Protein AF-A0A7V4E4R9-F1 (afdb_monomer_lite)

Structure (mmCIF, N/CA/C/O backbone):
data_AF-A0A7V4E4R9-F1
#
_entry.id   AF-A0A7V4E4R9-F1
#
loop_
_atom_site.group_PDB
_atom_site.id
_atom_site.type_symbol
_atom_site.label_atom_id
_atom_site.label_alt_id
_atom_site.label_comp_id
_atom_site.label_asym_id
_atom_site.label_entity_id
_atom_site.label_seq_id
_atom_site.pdbx_PDB_ins_code
_atom_site.Cartn_x
_atom_site.Cartn_y
_atom_site.Cartn_z
_atom_site.occupancy
_atom_site.B_iso_or_equiv
_atom_site.auth_seq_id
_atom_site.auth_comp_id
_atom_site.auth_asym_id
_atom_site.auth_atom_id
_atom_site.pdbx_PDB_model_num
ATOM 1 N N . MET A 1 1 ? -35.201 4.424 25.476 1.00 54.03 1 MET A N 1
ATOM 2 C CA . MET A 1 1 ? -34.061 4.283 26.411 1.00 54.03 1 MET A CA 1
ATOM 3 C C . MET A 1 1 ? -34.429 4.760 27.812 1.00 54.03 1 MET A C 1
ATOM 5 O O . MET A 1 1 ? -34.099 4.073 28.771 1.00 54.03 1 MET A O 1
ATOM 9 N N . ASP A 1 2 ? -35.188 5.851 27.930 1.00 64.38 2 ASP A N 1
ATOM 10 C CA . ASP A 1 2 ? -35.497 6.488 29.220 1.00 64.38 2 ASP A CA 1
ATOM 11 C C . ASP A 1 2 ? -36.303 5.610 30.187 1.00 64.38 2 ASP A C 1
ATOM 13 O O . ASP A 1 2 ? -35.979 5.563 31.366 1.00 64.38 2 ASP A O 1
ATOM 17 N N . ALA A 1 3 ? -37.271 4.823 29.702 1.00 74.31 3 ALA A N 1
ATOM 18 C CA . ALA A 1 3 ? -38.098 3.967 30.562 1.00 74.31 3 ALA A CA 1
ATOM 19 C C . ALA A 1 3 ? -37.311 2.837 31.268 1.00 74.31 3 ALA A C 1
ATOM 21 O O . ALA A 1 3 ? -37.549 2.567 32.441 1.00 74.31 3 ALA A O 1
ATOM 22 N N . TYR A 1 4 ? -36.343 2.196 30.595 1.00 77.06 4 TYR A N 1
ATOM 23 C CA . TYR A 1 4 ? -35.476 1.180 31.222 1.00 77.06 4 TYR A CA 1
ATOM 24 C C . TYR A 1 4 ? -34.514 1.823 32.229 1.00 77.06 4 TYR A C 1
ATOM 26 O O . TYR A 1 4 ? -34.331 1.309 33.331 1.00 77.06 4 TYR A O 1
ATOM 34 N N . ALA A 1 5 ? -33.926 2.968 31.866 1.00 79.00 5 ALA A N 1
ATOM 35 C CA . ALA A 1 5 ? -33.028 3.714 32.742 1.00 79.00 5 ALA A CA 1
ATOM 36 C C . ALA A 1 5 ? -33.748 4.214 34.009 1.00 79.00 5 ALA A C 1
ATOM 38 O O . ALA A 1 5 ? -33.218 4.076 35.110 1.00 79.00 5 ALA A O 1
ATOM 39 N N . GLN A 1 6 ? -34.980 4.710 33.870 1.00 83.38 6 GLN A N 1
ATOM 40 C CA . GLN A 1 6 ? -35.838 5.115 34.986 1.00 83.38 6 GLN A CA 1
ATOM 41 C C . GLN A 1 6 ? -36.217 3.929 35.876 1.00 83.38 6 GLN A C 1
ATOM 43 O O . GLN A 1 6 ? -36.074 4.020 37.092 1.00 83.38 6 GLN A O 1
ATOM 48 N N . LEU A 1 7 ? -36.634 2.798 35.296 1.00 83.75 7 LEU A N 1
ATOM 49 C CA . LEU A 1 7 ? -37.015 1.605 36.061 1.00 83.75 7 LEU A CA 1
ATOM 50 C C . LEU A 1 7 ? -35.828 1.025 36.848 1.00 83.75 7 LEU A C 1
ATOM 52 O O . LEU A 1 7 ? -35.968 0.634 38.004 1.00 83.75 7 LEU A O 1
ATOM 56 N N . LYS A 1 8 ? -34.634 1.022 36.245 1.00 83.25 8 LYS A N 1
ATOM 57 C CA . LYS A 1 8 ? -33.390 0.610 36.905 1.00 83.25 8 LYS A CA 1
ATOM 58 C C . LYS A 1 8 ? -32.972 1.578 38.012 1.00 83.25 8 LYS A C 1
ATOM 60 O O . LYS A 1 8 ? -32.524 1.134 39.061 1.00 83.25 8 LYS A O 1
ATOM 65 N N . SER A 1 9 ? -33.151 2.881 37.805 1.00 88.25 9 SER A N 1
ATOM 66 C CA . SER A 1 9 ? -32.913 3.892 38.840 1.00 88.25 9 SER A CA 1
ATOM 67 C C . SER A 1 9 ? -33.857 3.714 40.032 1.00 88.25 9 SER A C 1
ATOM 69 O O . SER A 1 9 ? -33.394 3.721 41.168 1.00 88.25 9 SER A O 1
ATOM 71 N N . GLN A 1 10 ? -35.149 3.484 39.786 1.00 88.81 10 GLN A N 1
ATOM 72 C CA . GLN A 1 10 ? -36.129 3.218 40.842 1.00 88.81 10 GLN A CA 1
ATOM 73 C C . GLN A 1 10 ? -35.821 1.922 41.602 1.00 88.81 10 GLN A C 1
ATOM 75 O O . GLN A 1 10 ? -35.925 1.905 42.826 1.00 88.81 10 GLN A O 1
ATOM 80 N N . LEU A 1 11 ? -35.378 0.867 40.906 1.00 90.00 11 LEU A N 1
ATOM 81 C CA . LEU A 1 11 ? -34.929 -0.370 41.549 1.00 90.00 11 LEU A CA 1
ATOM 82 C C . LEU A 1 11 ? -33.757 -0.112 42.506 1.00 90.00 11 LEU A C 1
ATOM 84 O O . LEU A 1 11 ? -33.803 -0.582 43.634 1.00 90.00 11 LEU A O 1
ATOM 88 N N . ILE A 1 12 ? -32.745 0.654 42.086 1.00 90.38 12 ILE A N 1
ATOM 89 C CA . ILE A 1 12 ? -31.578 0.973 42.928 1.00 90.38 12 ILE A CA 1
ATOM 90 C C . ILE A 1 12 ? -32.006 1.716 44.200 1.00 90.38 12 ILE A C 1
ATOM 92 O O . ILE A 1 12 ? -31.529 1.404 45.287 1.00 90.38 12 ILE A O 1
ATOM 96 N N . VAL A 1 13 ? -32.934 2.672 44.078 1.00 91.56 13 VAL A N 1
ATOM 97 C CA . VAL A 1 13 ? -33.477 3.402 45.235 1.00 91.56 13 VAL A CA 1
ATOM 98 C C . VAL A 1 13 ? -34.206 2.448 46.189 1.00 91.56 13 VAL A C 1
ATOM 100 O O . VAL A 1 13 ? -33.973 2.490 47.394 1.00 91.56 13 VAL A O 1
ATOM 103 N N . LYS A 1 14 ? -35.035 1.542 45.660 1.00 88.75 14 LYS A N 1
ATOM 104 C CA . LYS A 1 14 ? -35.788 0.559 46.456 1.00 88.75 14 LYS A CA 1
ATOM 105 C C . LYS A 1 14 ? -34.902 -0.514 47.098 1.00 88.75 14 LYS A C 1
ATOM 107 O O . LYS A 1 14 ? -35.180 -0.942 48.214 1.00 88.75 14 LYS A O 1
ATOM 112 N N . GLU A 1 15 ? -33.826 -0.929 46.432 1.00 87.88 15 GLU A N 1
ATOM 113 C CA . GLU A 1 15 ? -32.818 -1.837 46.994 1.00 87.88 15 GLU A CA 1
ATOM 114 C C . GLU A 1 15 ? -32.068 -1.181 48.164 1.00 87.88 15 GLU A C 1
ATOM 116 O O . GLU A 1 15 ? -31.894 -1.821 49.200 1.00 87.88 15 GLU A O 1
ATOM 121 N N . ALA A 1 16 ? -31.717 0.104 48.048 1.00 89.75 16 ALA A N 1
ATOM 122 C CA . ALA A 1 16 ? -31.095 0.859 49.136 1.00 89.75 16 ALA A CA 1
ATOM 123 C C . ALA A 1 16 ? -32.038 1.041 50.345 1.00 89.75 16 ALA A C 1
ATOM 125 O O . ALA A 1 16 ? -31.613 0.863 51.486 1.00 89.75 16 ALA A O 1
ATOM 126 N N . GLU A 1 17 ? -33.325 1.339 50.114 1.00 86.31 17 GLU A N 1
ATOM 127 C CA . GLU A 1 17 ? -34.348 1.391 51.177 1.00 86.31 17 GLU A CA 1
ATOM 128 C C . GLU A 1 17 ? -34.466 0.046 51.914 1.00 86.31 17 GLU A C 1
ATOM 130 O O . GLU A 1 17 ? -34.554 0.003 53.144 1.00 86.31 17 GLU A O 1
ATOM 135 N N . LEU A 1 18 ? -34.433 -1.063 51.170 1.00 88.06 18 LEU A N 1
ATOM 136 C CA . LEU A 1 18 ? -34.531 -2.411 51.724 1.00 88.06 18 LEU A CA 1
ATOM 137 C C . LEU A 1 18 ? -33.318 -2.781 52.572 1.00 88.06 18 LEU A C 1
ATOM 139 O O . LEU A 1 18 ? -33.478 -3.389 53.630 1.00 88.06 18 LEU A O 1
ATOM 143 N N . GLU A 1 19 ? -32.124 -2.413 52.120 1.00 85.75 19 GLU A N 1
ATOM 144 C CA . GLU A 1 19 ? -30.878 -2.628 52.854 1.00 85.75 19 GLU A CA 1
ATOM 145 C C . GLU A 1 19 ? -30.854 -1.816 54.153 1.00 85.75 19 GLU A C 1
ATOM 147 O O . GLU A 1 19 ? -30.575 -2.364 55.217 1.00 85.75 19 GLU A O 1
ATOM 152 N N . MET A 1 20 ? -31.304 -0.560 54.104 1.00 85.12 20 MET A N 1
ATOM 153 C CA . MET A 1 20 ? -31.443 0.279 55.292 1.00 85.12 20 MET A CA 1
ATOM 154 C C . MET A 1 20 ? -32.419 -0.327 56.315 1.00 85.12 20 MET A C 1
ATOM 156 O O . MET A 1 20 ? -32.112 -0.410 57.499 1.00 85.12 20 MET A O 1
ATOM 160 N N . ILE A 1 21 ? -33.591 -0.804 55.886 1.00 83.69 21 ILE A N 1
ATOM 161 C CA . ILE A 1 21 ? -34.581 -1.406 56.800 1.00 83.69 21 ILE A CA 1
ATOM 162 C C . ILE A 1 21 ? -34.096 -2.745 57.357 1.00 83.69 21 ILE A C 1
ATOM 164 O O . ILE A 1 21 ? -34.388 -3.054 58.511 1.00 83.69 21 ILE A O 1
ATOM 168 N N . LYS A 1 22 ? -33.345 -3.523 56.574 1.00 81.81 22 LYS A N 1
ATOM 169 C CA . LYS A 1 22 ? -32.742 -4.788 57.011 1.00 81.81 22 LYS A CA 1
ATOM 170 C C . LYS A 1 22 ? -31.755 -4.590 58.163 1.00 81.81 22 LYS A C 1
ATOM 172 O O . LYS A 1 22 ? -31.734 -5.409 59.076 1.00 81.81 22 LYS A O 1
ATOM 177 N N . ASP A 1 23 ? -30.969 -3.517 58.121 1.00 80.94 23 ASP A N 1
ATOM 178 C CA . ASP A 1 23 ? -29.983 -3.207 59.161 1.00 80.94 23 ASP A CA 1
ATOM 179 C C . ASP A 1 23 ? -30.632 -2.670 60.445 1.00 80.94 23 ASP A C 1
ATOM 181 O O . ASP A 1 23 ? -30.105 -2.862 61.540 1.00 80.94 23 ASP A O 1
ATOM 185 N N . ILE A 1 24 ? -31.793 -2.018 60.327 1.00 79.62 24 ILE A N 1
ATOM 186 C CA . ILE A 1 24 ? -32.465 -1.345 61.449 1.00 79.62 24 ILE A CA 1
ATOM 187 C C . ILE A 1 24 ? -33.599 -2.207 62.049 1.00 79.62 24 ILE A C 1
ATOM 189 O O . ILE A 1 24 ? -34.021 -1.973 63.181 1.00 79.62 24 ILE A O 1
ATOM 193 N N . SER A 1 25 ? -34.114 -3.212 61.328 1.00 68.31 25 SER A N 1
ATOM 194 C CA . SER A 1 25 ? -35.297 -4.002 61.717 1.00 68.31 25 SER A CA 1
ATOM 195 C C . SER A 1 25 ? -35.064 -5.518 61.698 1.00 68.31 25 SER A C 1
ATOM 197 O O . SER A 1 25 ? -34.319 -6.046 60.882 1.00 68.31 25 SER A O 1
ATOM 199 N N . SER A 1 26 ? -35.781 -6.255 62.559 1.00 71.00 26 SER A N 1
ATOM 200 C CA . SER A 1 26 ? -35.807 -7.727 62.523 1.00 71.00 26 SER A CA 1
ATOM 201 C C . SER A 1 26 ? -36.472 -8.264 61.236 1.00 71.00 26 SER A C 1
ATOM 203 O O . SER A 1 26 ? -37.439 -7.657 60.768 1.00 71.00 26 SER A O 1
ATOM 205 N N . PRO A 1 27 ? -36.067 -9.444 60.714 1.00 66.81 27 PRO A N 1
ATOM 206 C CA . PRO A 1 27 ? -36.563 -10.013 59.444 1.00 66.81 27 PRO A CA 1
ATOM 207 C C . PRO A 1 27 ? -38.084 -10.252 59.348 1.00 66.81 27 PRO A C 1
ATOM 209 O O . PRO A 1 27 ? -38.611 -10.505 58.265 1.00 66.81 27 PRO A O 1
ATOM 212 N N . ASN A 1 28 ? -38.792 -10.186 60.478 1.00 69.19 28 ASN A N 1
ATOM 213 C CA . ASN A 1 28 ? -40.234 -10.415 60.595 1.00 69.19 28 ASN A CA 1
ATOM 214 C C . ASN A 1 28 ? -41.085 -9.133 60.546 1.00 69.19 28 ASN A C 1
ATOM 216 O O . ASN A 1 28 ? -42.284 -9.196 60.806 1.00 69.19 28 ASN A O 1
ATOM 220 N N . ASN A 1 29 ? -40.506 -7.970 60.233 1.00 79.88 29 ASN A N 1
ATOM 221 C CA . ASN A 1 29 ? -41.284 -6.746 60.042 1.00 79.88 29 ASN A CA 1
ATOM 222 C C . ASN A 1 29 ? -42.139 -6.849 58.752 1.00 79.88 29 ASN A C 1
ATOM 224 O O . ASN A 1 29 ? -41.562 -7.047 57.680 1.00 79.88 29 ASN A O 1
ATOM 228 N N . PRO A 1 30 ? -43.477 -6.678 58.807 1.00 81.75 30 PRO A N 1
ATOM 229 C CA . PRO A 1 30 ? -44.339 -6.682 57.619 1.00 81.75 30 PRO A CA 1
ATOM 230 C C . PRO A 1 30 ? -43.874 -5.713 56.522 1.00 81.75 30 PRO A C 1
ATOM 232 O O . PRO A 1 30 ? -43.885 -6.059 55.345 1.00 81.75 30 PRO A O 1
ATOM 235 N N . TYR A 1 31 ? -43.351 -4.547 56.910 1.00 81.00 31 TYR A N 1
ATOM 236 C CA . TYR A 1 31 ? -42.856 -3.538 55.972 1.00 81.00 31 TYR A CA 1
ATOM 237 C C . TYR A 1 31 ? -41.612 -4.000 55.190 1.00 81.00 31 TYR A C 1
ATOM 239 O O . TYR A 1 31 ? -41.439 -3.665 54.021 1.00 81.00 31 TYR A O 1
ATOM 247 N N . TYR A 1 32 ? -40.760 -4.822 55.812 1.00 85.12 32 TYR A N 1
ATOM 248 C CA . TYR A 1 32 ? -39.598 -5.421 55.149 1.00 85.12 32 TYR A CA 1
ATOM 249 C C . TYR A 1 32 ? -40.022 -6.449 54.089 1.00 85.12 32 TYR A C 1
ATOM 251 O O . TYR A 1 32 ? -39.448 -6.499 53.001 1.00 85.12 32 TYR A O 1
ATOM 259 N N . GLN A 1 33 ? -41.052 -7.245 54.390 1.00 85.44 33 GLN A N 1
ATOM 260 C CA . GLN A 1 33 ? -41.575 -8.267 53.479 1.00 85.44 33 GLN A CA 1
ATOM 261 C C . GLN A 1 33 ? -42.266 -7.649 52.255 1.00 85.44 33 GLN A C 1
ATOM 263 O O . GLN A 1 33 ? -42.065 -8.127 51.135 1.00 85.44 33 GLN A O 1
ATOM 268 N N . ASP A 1 34 ? -43.007 -6.555 52.442 1.00 88.69 34 ASP A N 1
ATOM 269 C CA . ASP A 1 34 ? -43.644 -5.821 51.342 1.00 88.69 34 ASP A CA 1
ATOM 270 C C . ASP A 1 34 ? -42.607 -5.230 50.381 1.00 88.69 34 ASP A C 1
ATOM 272 O O . ASP A 1 34 ? -42.692 -5.419 49.163 1.00 88.69 34 ASP A O 1
ATOM 276 N N . LEU A 1 35 ? -41.569 -4.590 50.925 1.00 86.25 35 LEU A N 1
ATOM 277 C CA . LEU A 1 35 ? -40.503 -3.992 50.126 1.00 86.25 35 LEU A CA 1
ATOM 278 C C . LEU A 1 35 ? -39.669 -5.054 49.386 1.00 86.25 35 LEU A C 1
ATOM 280 O O . LEU A 1 35 ? -39.293 -4.861 48.230 1.00 86.25 35 LEU A O 1
ATOM 284 N N . LEU A 1 36 ? -39.431 -6.214 50.009 1.00 88.69 36 LEU A N 1
ATOM 285 C CA . LEU A 1 36 ? -38.774 -7.361 49.371 1.00 88.69 36 LEU A CA 1
ATOM 286 C C . LEU A 1 36 ? -39.590 -7.887 48.183 1.00 88.69 36 LEU A C 1
ATOM 288 O O . LEU A 1 36 ? -39.034 -8.167 47.115 1.00 88.69 36 LEU A O 1
ATOM 292 N N . ALA A 1 37 ? -40.907 -8.015 48.353 1.00 89.88 37 ALA A N 1
ATOM 293 C CA . ALA A 1 37 ? -41.806 -8.441 47.289 1.00 89.88 37 ALA A CA 1
ATOM 294 C C . ALA A 1 37 ? -41.835 -7.428 46.133 1.00 89.88 37 ALA A C 1
ATOM 296 O O . ALA A 1 37 ? -41.866 -7.825 44.965 1.00 89.88 37 ALA A O 1
ATOM 297 N N . GLU A 1 38 ? -41.780 -6.133 46.440 1.00 87.44 38 GLU A N 1
ATOM 298 C CA . GLU A 1 38 ? -41.727 -5.059 45.452 1.00 87.44 38 GLU A CA 1
ATOM 299 C C . GLU A 1 38 ? -40.413 -5.083 44.651 1.00 87.44 38 GLU A C 1
ATOM 301 O O . GLU A 1 38 ? -40.448 -5.184 43.421 1.00 87.44 38 GLU A O 1
ATOM 306 N N . VAL A 1 39 ? -39.255 -5.122 45.322 1.00 90.31 39 VAL A N 1
ATOM 307 C CA . VAL A 1 39 ? -37.928 -5.244 44.682 1.00 90.31 39 VAL A CA 1
ATOM 308 C C . VAL A 1 39 ? -37.853 -6.482 43.783 1.00 90.31 39 VAL A C 1
ATOM 310 O O . VAL A 1 39 ? -37.360 -6.410 42.653 1.00 90.31 39 VAL A O 1
ATOM 313 N N . LYS A 1 40 ? -38.391 -7.623 44.237 1.00 92.31 40 LYS A N 1
ATOM 314 C CA . LYS A 1 40 ? -38.432 -8.859 43.445 1.00 92.31 40 LYS A CA 1
ATOM 315 C C . LYS A 1 40 ? -39.241 -8.687 42.156 1.00 92.31 40 LYS A C 1
ATOM 317 O O . LYS A 1 40 ? -38.754 -9.073 41.094 1.00 92.31 40 LYS A O 1
ATOM 322 N N . LYS A 1 41 ? -40.417 -8.050 42.221 1.00 90.00 41 LYS A N 1
ATOM 323 C CA . LYS A 1 41 ? -41.245 -7.752 41.037 1.00 90.00 41 LYS A CA 1
ATOM 324 C C . LYS A 1 41 ? -40.532 -6.822 40.055 1.00 90.00 41 LYS A C 1
ATOM 326 O O . LYS A 1 41 ? -40.567 -7.073 38.852 1.00 90.00 41 LYS A O 1
ATOM 331 N N . PHE A 1 42 ? -39.855 -5.776 40.538 1.00 85.44 42 PHE A N 1
ATOM 332 C CA . PHE A 1 42 ? -39.069 -4.883 39.677 1.00 85.44 42 PHE A CA 1
ATOM 333 C C . PHE A 1 42 ? -37.918 -5.623 38.983 1.00 85.44 42 PHE A C 1
ATOM 335 O O . PHE A 1 42 ? -37.694 -5.438 37.784 1.00 85.44 42 PHE A O 1
ATOM 342 N N . ARG A 1 43 ? -37.224 -6.509 39.707 1.00 86.25 43 ARG A N 1
ATOM 343 C CA . ARG A 1 43 ? -36.133 -7.330 39.166 1.00 86.25 43 ARG A CA 1
ATOM 344 C C . ARG A 1 43 ? -36.633 -8.337 38.120 1.00 86.25 43 ARG A C 1
ATOM 346 O O . ARG A 1 43 ? -35.983 -8.516 37.092 1.00 86.25 43 ARG A O 1
ATOM 353 N N . GLU A 1 44 ? -37.800 -8.945 38.337 1.00 86.75 44 GLU A N 1
ATOM 354 C CA . GLU A 1 44 ? -38.472 -9.815 37.358 1.00 86.75 44 GLU A CA 1
ATOM 355 C C . GLU A 1 44 ? -38.865 -9.038 36.090 1.00 86.75 44 GLU A C 1
ATOM 357 O O . GLU A 1 44 ? -38.500 -9.452 34.989 1.00 86.75 44 GLU A O 1
ATOM 362 N N . LYS A 1 45 ? -39.490 -7.860 36.234 1.00 81.19 45 LYS A N 1
ATOM 363 C CA . LYS A 1 45 ? -39.887 -6.984 35.115 1.00 81.19 45 LYS A CA 1
ATOM 364 C C . LYS A 1 45 ? -38.690 -6.529 34.270 1.00 81.19 45 LYS A C 1
ATOM 366 O O . LYS A 1 45 ? -38.753 -6.537 33.043 1.00 81.19 45 LYS A O 1
ATOM 371 N N . LEU A 1 46 ? -37.578 -6.158 34.912 1.00 80.50 46 LEU A N 1
ATOM 372 C CA . LEU A 1 46 ? -36.325 -5.819 34.225 1.00 80.50 46 LEU A CA 1
ATOM 373 C C . LEU A 1 46 ? -35.735 -7.032 33.500 1.00 80.50 46 LEU A C 1
ATOM 375 O O . LEU A 1 46 ? -35.295 -6.904 32.360 1.00 80.50 46 LEU A O 1
ATOM 379 N N . GLY A 1 47 ? -35.784 -8.214 34.117 1.00 78.31 47 GLY A N 1
ATOM 380 C CA . GLY A 1 47 ? -35.363 -9.466 33.492 1.00 78.31 47 GLY A CA 1
ATOM 381 C C . GLY A 1 47 ? -36.184 -9.830 32.250 1.00 78.31 47 GLY A C 1
ATOM 382 O O . GLY A 1 47 ? -35.616 -10.332 31.282 1.00 78.31 47 GLY A O 1
ATOM 383 N N . GLU A 1 48 ? -37.489 -9.552 32.237 1.00 77.19 48 GLU A N 1
ATOM 384 C CA . GLU A 1 48 ? -38.358 -9.722 31.062 1.00 77.19 48 GLU A CA 1
ATOM 385 C C . GLU A 1 48 ? -38.003 -8.745 29.932 1.00 77.19 48 GLU A C 1
ATOM 387 O O . GLU A 1 48 ? -37.912 -9.150 28.770 1.00 77.19 48 GLU A O 1
ATOM 392 N N . ILE A 1 49 ? -37.725 -7.481 30.269 1.00 75.25 49 ILE A N 1
ATOM 393 C CA . ILE A 1 49 ? -37.282 -6.458 29.306 1.00 75.25 49 ILE A CA 1
ATOM 394 C C . ILE A 1 49 ? -35.909 -6.823 28.713 1.00 75.25 49 ILE A C 1
ATOM 396 O O . ILE A 1 49 ? -35.688 -6.679 27.512 1.00 75.25 49 ILE A O 1
ATOM 400 N N . GLU A 1 50 ? -34.987 -7.340 29.529 1.00 71.25 50 GLU A N 1
ATOM 401 C CA . GLU A 1 50 ? -33.639 -7.736 29.101 1.00 71.25 50 GLU A CA 1
ATOM 402 C C . GLU A 1 50 ? -33.613 -9.036 28.283 1.00 71.25 50 GLU A C 1
ATOM 404 O O . GLU A 1 50 ? -32.799 -9.166 27.360 1.00 71.25 50 GLU A O 1
ATOM 409 N N . LYS A 1 51 ? -34.483 -10.003 28.615 1.00 70.31 51 LYS A N 1
ATOM 410 C CA . LYS A 1 51 ? -34.608 -11.291 27.909 1.00 70.31 51 LYS A CA 1
ATOM 411 C C . LYS A 1 51 ? -35.479 -11.211 26.654 1.00 70.31 51 LYS A C 1
ATOM 413 O O . LYS A 1 51 ? -35.385 -12.109 25.822 1.00 70.31 51 LYS A O 1
ATOM 418 N N . GLY A 1 52 ? -36.256 -10.141 26.491 1.00 60.28 52 GLY A N 1
ATOM 419 C CA . GLY A 1 52 ? -37.130 -9.937 25.339 1.00 60.28 52 GLY A CA 1
ATOM 420 C C . GLY A 1 52 ? -38.447 -10.701 25.472 1.00 60.28 52 GLY A C 1
ATOM 421 O O . GLY A 1 52 ? -38.709 -11.623 24.706 1.00 60.28 52 GLY A O 1
ATOM 422 N N . GLY A 1 53 ? -39.276 -10.328 26.450 1.00 48.97 53 GLY A N 1
ATOM 423 C CA . GLY A 1 53 ? -40.687 -10.721 26.510 1.00 48.97 53 GLY A CA 1
ATOM 424 C C . GLY A 1 53 ? -41.520 -9.907 25.515 1.00 48.97 53 GLY A C 1
ATOM 425 O O . GLY A 1 53 ? -41.446 -8.683 25.507 1.00 48.97 53 GLY A O 1
ATOM 426 N N . GLY A 1 54 ? -42.241 -10.602 24.632 1.00 55.38 54 GLY A N 1
ATOM 427 C CA . GLY A 1 54 ? -42.829 -10.072 23.401 1.00 55.38 54 GLY A CA 1
ATOM 428 C C . GLY A 1 54 ? -43.948 -9.028 23.527 1.00 55.38 54 GLY A C 1
ATOM 429 O O . GLY A 1 54 ? -44.508 -8.794 24.591 1.00 55.38 54 GLY A O 1
ATOM 430 N N . LEU A 1 55 ? -44.283 -8.495 22.341 1.00 41.28 55 LEU A N 1
ATOM 431 C CA . LEU A 1 55 ? -45.172 -7.369 22.000 1.00 41.28 55 LEU A CA 1
ATOM 432 C C . LEU A 1 55 ? -44.492 -5.991 22.067 1.00 41.28 55 LEU A C 1
ATOM 434 O O . LEU A 1 55 ? -44.628 -5.244 23.027 1.00 41.28 55 LEU A O 1
ATOM 438 N N . GLY A 1 56 ? -43.798 -5.633 20.978 1.00 45.53 56 GLY A N 1
ATOM 439 C CA . GLY A 1 56 ? -43.399 -4.242 20.718 1.00 45.53 56 GLY A CA 1
ATOM 440 C C . GLY A 1 56 ? -41.955 -3.891 21.069 1.00 45.53 56 GLY A C 1
ATOM 441 O O . GLY A 1 56 ? -41.691 -2.796 21.558 1.00 45.53 56 GLY A O 1
ATOM 442 N N . GLY A 1 57 ? -41.016 -4.805 20.801 1.00 46.03 57 GLY A N 1
ATOM 443 C CA . GLY A 1 57 ? -39.585 -4.500 20.823 1.00 46.03 57 GLY A CA 1
ATOM 444 C C . GLY A 1 57 ? -39.279 -3.237 20.013 1.00 46.03 57 GLY A C 1
ATOM 445 O O . GLY A 1 57 ? -39.782 -3.050 18.908 1.00 46.03 57 GLY A O 1
ATOM 446 N N . PHE A 1 58 ? -38.498 -2.352 20.621 1.00 46.06 58 PHE A N 1
ATOM 447 C CA . PHE A 1 58 ? -38.172 -1.010 20.154 1.00 46.06 58 PHE A CA 1
ATOM 448 C C . PHE A 1 58 ? -37.586 -1.026 18.722 1.00 46.06 58 PHE A C 1
ATOM 450 O O . PHE A 1 58 ? -36.392 -1.241 18.537 1.00 46.06 58 PHE A O 1
ATOM 457 N N . GLY A 1 59 ? -38.434 -0.768 17.719 1.00 45.84 59 GLY A N 1
ATOM 458 C CA . GLY A 1 59 ? -38.055 -0.472 16.332 1.00 45.84 59 GLY A CA 1
ATOM 459 C C . GLY A 1 59 ? -37.979 -1.675 15.371 1.00 45.84 59 GLY A C 1
ATOM 460 O O . GLY A 1 59 ? -37.657 -2.793 15.776 1.00 45.84 59 GLY A O 1
ATOM 461 N N . PRO A 1 60 ? -38.273 -1.465 14.072 1.00 41.25 60 PRO A N 1
ATOM 462 C CA . PRO A 1 60 ? -38.352 -2.534 13.084 1.00 41.25 60 PRO A CA 1
ATOM 463 C C . PRO A 1 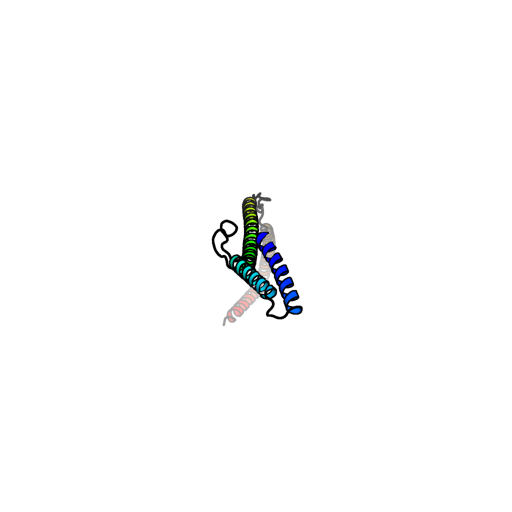60 ? -36.962 -3.146 12.848 1.00 41.25 60 PRO A C 1
ATOM 465 O O . PRO A 1 60 ? -36.051 -2.471 12.382 1.00 41.25 60 PRO A O 1
ATOM 468 N N . GLY A 1 61 ? -36.800 -4.437 13.154 1.00 51.62 61 GLY A N 1
ATOM 469 C CA . GLY A 1 61 ? -35.736 -5.271 12.578 1.00 51.62 61 GLY A CA 1
ATOM 470 C C . GLY A 1 61 ? -34.657 -5.818 13.519 1.00 51.62 61 GLY A C 1
ATOM 471 O O . GLY A 1 61 ? -33.990 -6.775 13.136 1.00 51.62 61 GLY A O 1
ATOM 472 N N . PHE A 1 62 ? -34.499 -5.315 14.748 1.00 52.84 62 PHE A N 1
ATOM 473 C CA . PHE A 1 62 ? -33.445 -5.797 15.658 1.00 52.84 62 PHE A CA 1
ATOM 474 C C . PHE A 1 62 ? -34.021 -6.542 16.867 1.00 52.84 62 PHE A C 1
ATOM 476 O O . PHE A 1 62 ? -34.143 -6.013 17.966 1.00 52.84 62 PHE A O 1
ATOM 483 N N . GLY A 1 63 ? -34.351 -7.820 16.666 1.00 56.03 63 GLY A N 1
ATOM 484 C CA . GLY A 1 63 ? -34.799 -8.755 17.710 1.00 56.03 63 GLY A CA 1
ATOM 485 C C . GLY A 1 63 ? -33.685 -9.266 18.637 1.00 56.03 63 GLY A C 1
ATOM 486 O O . GLY A 1 63 ? -33.736 -10.409 19.084 1.00 56.03 63 GLY A O 1
ATOM 487 N N . THR A 1 64 ? -32.637 -8.480 18.892 1.00 57.50 64 THR A N 1
ATOM 488 C CA . THR A 1 64 ? -31.497 -8.915 19.714 1.00 57.50 64 THR A CA 1
ATOM 489 C C . THR A 1 64 ? -31.679 -8.538 21.186 1.00 57.50 64 THR A C 1
ATOM 491 O O . THR A 1 64 ? -31.849 -7.354 21.477 1.00 57.50 64 THR A O 1
ATOM 494 N N . PRO A 1 65 ? -31.569 -9.500 22.128 1.00 64.12 65 PRO A N 1
ATOM 495 C CA . PRO A 1 65 ? -31.588 -9.221 23.564 1.00 64.12 65 PRO A CA 1
ATOM 496 C C . PRO A 1 65 ? -30.547 -8.165 23.946 1.00 64.12 65 PRO A C 1
ATOM 498 O O . PRO A 1 65 ? -29.425 -8.197 23.431 1.00 64.12 65 PRO A O 1
ATOM 501 N N . PHE A 1 66 ? -30.867 -7.286 24.902 1.00 62.72 66 PHE A N 1
ATOM 502 C CA . PHE A 1 66 ? -29.982 -6.188 25.325 1.00 62.72 66 PHE A CA 1
ATOM 503 C C . PHE A 1 66 ? -28.579 -6.661 25.733 1.00 62.72 66 PHE A C 1
ATOM 505 O O . PHE A 1 66 ? -27.584 -5.982 25.490 1.00 62.72 66 PHE A O 1
ATOM 512 N N . LYS A 1 67 ? -28.477 -7.882 26.264 1.00 66.38 67 LYS A N 1
ATOM 513 C CA . LYS A 1 67 ? -27.211 -8.521 26.643 1.00 66.38 67 LYS A CA 1
ATOM 514 C C . LYS A 1 67 ? -26.279 -8.822 25.456 1.00 66.38 67 LYS A C 1
ATOM 516 O O . LYS A 1 67 ? -25.076 -8.952 25.651 1.00 66.38 67 LYS A O 1
ATOM 521 N N . LYS A 1 68 ? -26.815 -8.944 24.235 1.00 66.94 68 LYS A N 1
ATOM 522 C CA . LYS A 1 68 ? -26.054 -9.231 23.004 1.00 66.94 68 LYS A CA 1
ATOM 523 C C .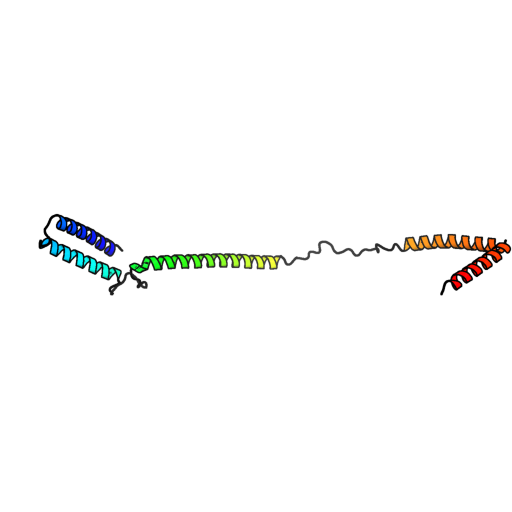 LYS A 1 68 ? -25.757 -7.981 22.166 1.00 66.94 68 LYS A C 1
ATOM 525 O O . LYS A 1 68 ? -24.904 -8.055 21.286 1.00 66.94 68 LYS A O 1
ATOM 530 N N . LEU A 1 69 ? -26.390 -6.841 22.459 1.00 75.25 69 LEU A N 1
ATOM 531 C CA . LEU A 1 69 ? -26.177 -5.579 21.734 1.00 75.25 69 LEU A CA 1
ATOM 532 C C . LEU A 1 69 ? -24.701 -5.138 21.673 1.00 75.25 69 LEU A C 1
ATOM 534 O O . LEU A 1 69 ? -24.254 -4.806 20.576 1.00 75.25 69 LEU A O 1
ATOM 538 N N . PRO A 1 70 ? -23.907 -5.174 22.766 1.00 78.56 70 PRO A N 1
ATOM 539 C CA . PRO A 1 70 ? -22.506 -4.750 22.703 1.00 78.56 70 PRO A CA 1
ATOM 540 C C . PRO A 1 70 ? -21.654 -5.617 21.766 1.00 78.56 70 PRO A C 1
ATOM 542 O O . PRO A 1 70 ? -20.798 -5.102 21.048 1.00 78.56 70 PRO A O 1
ATOM 545 N N . ALA A 1 71 ? -21.910 -6.930 21.736 1.00 79.69 71 ALA A N 1
ATOM 546 C CA . ALA A 1 71 ? -21.197 -7.860 20.864 1.00 79.69 71 ALA A CA 1
ATOM 547 C C . ALA A 1 71 ? -21.550 -7.627 19.385 1.00 79.69 71 ALA A C 1
ATOM 549 O O . ALA A 1 71 ? -20.652 -7.526 18.553 1.00 79.69 71 ALA A O 1
ATOM 550 N N . VAL A 1 72 ? -22.841 -7.457 19.078 1.00 82.75 72 VAL A N 1
ATOM 551 C CA . VAL A 1 72 ? -23.325 -7.174 17.715 1.00 82.75 72 VAL A CA 1
ATOM 552 C C . VAL A 1 72 ? -22.811 -5.822 17.213 1.00 82.75 72 VAL A C 1
ATOM 554 O O . VAL A 1 72 ? -22.374 -5.719 16.071 1.00 82.75 72 VAL A O 1
ATOM 557 N N . ALA A 1 73 ? -22.789 -4.794 18.065 1.00 82.06 73 ALA A N 1
ATOM 558 C CA . ALA A 1 73 ? -22.236 -3.489 17.713 1.00 82.06 73 ALA A CA 1
ATOM 559 C C . ALA A 1 73 ? -20.727 -3.561 17.424 1.00 82.06 73 ALA A C 1
ATOM 561 O O . ALA A 1 73 ? -20.258 -2.981 16.445 1.00 82.06 73 ALA A O 1
ATOM 562 N N . SER A 1 74 ? -19.963 -4.304 18.234 1.00 90.31 74 SER A N 1
ATOM 563 C CA . SER A 1 74 ? -18.528 -4.505 17.999 1.00 90.31 74 SER A CA 1
ATOM 564 C C . SER A 1 74 ? -18.262 -5.238 16.684 1.00 90.31 74 SER A C 1
ATOM 566 O O . SER A 1 74 ? -17.394 -4.828 15.913 1.00 90.31 74 SER A O 1
ATOM 568 N N . GLU A 1 75 ? -19.022 -6.296 16.401 1.00 89.31 75 GLU A N 1
ATOM 569 C CA . GLU A 1 75 ? -18.903 -7.033 15.144 1.00 89.31 75 GLU A CA 1
ATOM 570 C C . GLU A 1 75 ? -19.266 -6.154 13.943 1.00 89.31 75 GLU A C 1
ATOM 572 O O . GLU A 1 75 ? -18.514 -6.108 12.970 1.00 89.31 75 GLU A O 1
ATOM 577 N N . TYR A 1 76 ? -20.351 -5.382 14.036 1.00 91.75 76 TYR A N 1
ATOM 578 C CA . TYR A 1 76 ? -20.744 -4.428 13.001 1.00 91.75 76 TYR A CA 1
ATOM 579 C C . TYR A 1 76 ? -19.636 -3.411 12.705 1.00 91.75 76 TYR A C 1
ATOM 581 O O . TYR A 1 76 ? -19.291 -3.208 11.543 1.00 91.75 76 TYR A O 1
ATOM 589 N N . ILE A 1 77 ? -19.029 -2.813 13.737 1.00 94.31 77 ILE A N 1
ATOM 590 C CA . ILE A 1 77 ? -17.935 -1.845 13.568 1.00 94.31 77 ILE A CA 1
ATOM 591 C C . ILE A 1 77 ? -16.750 -2.488 12.843 1.00 94.31 77 ILE A C 1
ATOM 593 O O . ILE A 1 77 ? -16.221 -1.892 11.905 1.00 94.31 77 ILE A O 1
ATOM 597 N N . LYS A 1 78 ? -16.356 -3.708 13.228 1.00 95.06 78 LYS A N 1
ATOM 598 C CA . LYS A 1 78 ? -15.265 -4.437 12.559 1.00 95.06 78 LYS A CA 1
ATOM 599 C C . LYS A 1 78 ? -15.573 -4.666 11.082 1.00 95.06 78 LYS A C 1
ATOM 601 O O . LYS A 1 78 ? -14.762 -4.327 10.227 1.00 95.06 78 LYS A O 1
ATOM 606 N N . ARG A 1 79 ? -16.768 -5.175 10.769 1.00 94.56 79 ARG A N 1
ATOM 607 C CA . ARG A 1 79 ? -17.201 -5.419 9.384 1.00 94.56 79 ARG A CA 1
ATOM 608 C C . ARG A 1 79 ? -17.277 -4.136 8.568 1.00 94.56 79 ARG A C 1
ATOM 610 O O . ARG A 1 79 ? -16.864 -4.123 7.413 1.00 94.56 79 ARG A O 1
ATOM 617 N N . TYR A 1 80 ? -17.763 -3.055 9.167 1.00 96.69 80 TYR A N 1
ATOM 618 C CA . TYR A 1 80 ? -17.829 -1.751 8.522 1.00 96.69 80 TYR A CA 1
ATOM 619 C C . TYR A 1 80 ? -16.433 -1.198 8.210 1.00 96.69 80 TYR A C 1
ATOM 621 O O . TYR A 1 80 ? -16.205 -0.700 7.111 1.00 96.69 80 TYR A O 1
ATOM 629 N N . GLN A 1 81 ? -15.480 -1.335 9.137 1.00 97.62 81 GLN A N 1
ATOM 630 C CA . GLN A 1 81 ? -14.085 -0.949 8.912 1.00 97.62 81 GLN A CA 1
ATOM 631 C C . GLN A 1 81 ? -13.434 -1.789 7.807 1.00 97.62 81 GLN A C 1
ATOM 633 O O . GLN A 1 81 ? -12.814 -1.228 6.906 1.00 97.62 81 GLN A O 1
ATOM 638 N N . GLU A 1 82 ? -13.618 -3.113 7.831 1.00 97.06 82 GLU A N 1
ATOM 639 C CA . GLU A 1 82 ? -13.135 -4.016 6.778 1.00 97.06 82 GLU A CA 1
ATOM 640 C C . GLU A 1 82 ? -13.700 -3.636 5.403 1.00 97.06 82 GLU A C 1
ATOM 642 O O . GLU A 1 82 ? -12.962 -3.575 4.418 1.00 97.06 82 GLU A O 1
ATOM 647 N N . TRP A 1 83 ? -15.008 -3.381 5.328 1.00 97.88 83 TRP A N 1
ATOM 648 C CA . TRP A 1 83 ? -15.674 -2.967 4.096 1.00 97.88 83 TRP A CA 1
ATOM 649 C C . TRP A 1 83 ? -15.151 -1.618 3.598 1.00 97.88 83 TRP A C 1
ATOM 651 O O . TRP A 1 83 ? -14.815 -1.491 2.419 1.00 97.88 83 TRP A O 1
ATOM 661 N N . LYS A 1 84 ? -15.011 -0.636 4.494 1.00 97.50 84 LYS A N 1
ATOM 662 C CA . LYS A 1 84 ? -14.516 0.698 4.151 1.00 97.50 84 LYS A CA 1
ATOM 663 C C . LYS A 1 84 ? -13.087 0.654 3.612 1.00 97.50 84 LYS A C 1
ATOM 665 O O . LYS A 1 84 ? -12.832 1.212 2.549 1.00 97.50 84 LYS A O 1
ATOM 670 N N . LEU A 1 85 ? -12.192 -0.081 4.274 1.00 98.12 85 LEU A N 1
ATOM 671 C CA . LEU A 1 85 ? -10.811 -0.250 3.819 1.00 98.12 85 LEU A CA 1
ATOM 672 C C . LEU A 1 85 ? -10.751 -0.874 2.417 1.00 98.12 85 LEU A C 1
ATOM 674 O O . LEU A 1 85 ? -10.049 -0.377 1.540 1.00 98.12 85 LEU A O 1
ATOM 678 N N . LYS A 1 86 ? -11.522 -1.943 2.179 1.00 97.38 86 LYS A N 1
ATOM 679 C CA . LYS A 1 86 ? -11.592 -2.591 0.859 1.00 97.38 86 LYS A CA 1
ATOM 680 C C . LYS A 1 86 ? -12.130 -1.649 -0.217 1.00 97.38 86 LYS A C 1
ATOM 682 O O . LYS A 1 86 ? -11.609 -1.649 -1.328 1.00 97.38 86 LYS A O 1
ATOM 687 N N . SER A 1 87 ? -13.145 -0.850 0.110 1.00 96.75 87 SER A N 1
ATOM 688 C CA . SER A 1 87 ? -13.713 0.137 -0.810 1.00 96.75 87 SER A CA 1
ATOM 689 C C . SER A 1 87 ? -12.694 1.211 -1.195 1.00 96.75 87 SER A C 1
ATOM 691 O O . SER A 1 87 ? -12.612 1.576 -2.365 1.00 96.75 87 SER A O 1
ATOM 693 N N . GLU A 1 88 ? -11.917 1.711 -0.235 1.00 98.19 88 GLU A N 1
ATOM 694 C CA . GLU A 1 88 ? -10.886 2.725 -0.482 1.00 98.19 88 GLU A CA 1
ATOM 695 C C . GLU A 1 88 ? -9.747 2.172 -1.350 1.00 98.19 88 GLU A C 1
ATOM 697 O O . GLU A 1 88 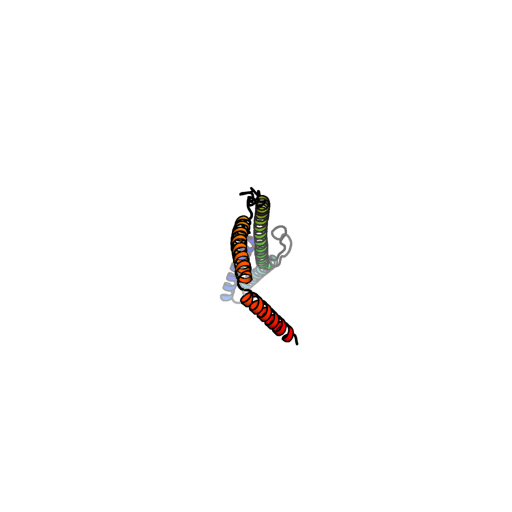? -9.348 2.816 -2.320 1.00 98.19 88 GLU A O 1
ATOM 702 N N . ILE A 1 89 ? -9.282 0.949 -1.067 1.00 98.25 89 ILE A N 1
ATOM 703 C CA . ILE A 1 89 ? -8.276 0.261 -1.890 1.00 98.25 89 ILE A CA 1
ATOM 704 C C . ILE A 1 89 ? -8.787 0.081 -3.322 1.00 98.25 89 ILE A C 1
ATOM 706 O O . ILE A 1 89 ? -8.070 0.391 -4.270 1.00 98.25 89 ILE A O 1
ATOM 710 N N . LEU A 1 90 ? -10.025 -0.391 -3.494 1.00 98.38 90 LEU A N 1
ATOM 711 C CA . LEU A 1 90 ? -10.606 -0.601 -4.819 1.00 98.38 90 LEU A CA 1
ATOM 712 C C . LEU A 1 90 ? -10.704 0.711 -5.602 1.00 98.38 90 LEU A C 1
ATOM 714 O O . LEU A 1 90 ? -10.340 0.744 -6.775 1.00 98.38 90 LEU A O 1
ATOM 718 N N . LEU A 1 91 ? -11.136 1.796 -4.952 1.00 98.19 91 LEU A N 1
ATOM 719 C CA . LEU A 1 91 ? -11.203 3.117 -5.573 1.00 98.19 91 LEU A CA 1
ATOM 720 C C . LEU A 1 91 ? -9.819 3.594 -6.037 1.00 98.19 91 LEU A C 1
ATOM 722 O O . LEU A 1 91 ? -9.683 4.061 -7.167 1.00 98.19 91 LEU A O 1
ATOM 726 N N . LEU A 1 92 ? -8.796 3.451 -5.193 1.00 98.25 92 LEU A N 1
ATOM 727 C CA . LEU A 1 92 ? -7.424 3.823 -5.537 1.00 98.25 92 LEU A CA 1
ATOM 728 C C . LEU A 1 92 ? -6.887 2.992 -6.711 1.00 98.25 92 LEU A C 1
ATOM 730 O O . LEU A 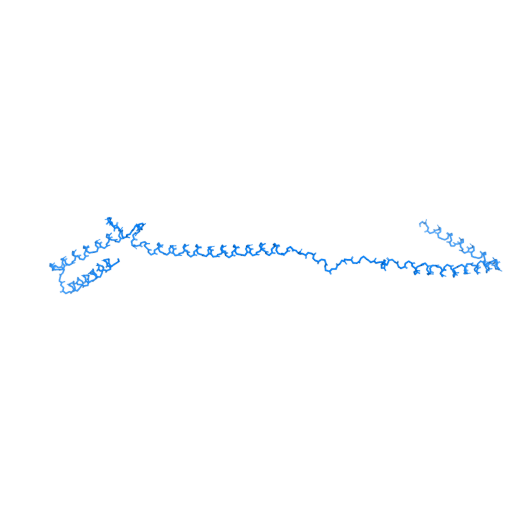1 92 ? -6.318 3.549 -7.647 1.00 98.25 92 LEU A O 1
ATOM 734 N N . LEU A 1 93 ? -7.085 1.671 -6.686 1.00 98.19 93 LEU A N 1
ATOM 735 C CA . LEU A 1 93 ? -6.656 0.780 -7.768 1.00 98.19 93 LEU A CA 1
ATOM 736 C C . LEU A 1 93 ? -7.348 1.125 -9.087 1.00 98.19 93 LEU A C 1
ATOM 738 O O . LEU A 1 93 ? -6.693 1.162 -10.123 1.00 98.19 93 LEU A O 1
ATOM 742 N N . GLN A 1 94 ? -8.648 1.425 -9.052 1.00 98.19 94 GLN A N 1
ATOM 743 C CA . GLN A 1 94 ? -9.396 1.872 -10.225 1.00 98.19 94 GLN A CA 1
ATOM 744 C C . GLN A 1 94 ? -8.804 3.167 -10.800 1.00 98.19 94 GLN A C 1
ATOM 746 O O . GLN A 1 94 ? -8.599 3.275 -12.007 1.00 98.19 94 GLN A O 1
ATOM 751 N N . GLN A 1 95 ? -8.489 4.141 -9.940 1.00 97.69 95 GLN A N 1
ATOM 752 C CA . GLN A 1 95 ? -7.865 5.397 -10.357 1.00 97.69 95 GLN A CA 1
ATOM 753 C C . GLN A 1 95 ? -6.493 5.164 -10.994 1.00 97.69 95 GLN A C 1
ATOM 755 O O . GLN A 1 95 ? -6.219 5.706 -12.062 1.00 97.69 95 GLN A O 1
ATOM 760 N N . GLN A 1 96 ? -5.647 4.341 -10.372 1.00 96.75 96 GLN A N 1
ATOM 761 C CA . GLN A 1 96 ? -4.332 3.997 -10.917 1.00 96.75 96 GLN A CA 1
ATOM 762 C C . GLN A 1 96 ? -4.437 3.232 -12.237 1.00 96.75 96 GLN A C 1
ATOM 764 O O . GLN A 1 96 ? -3.656 3.494 -13.146 1.00 96.75 96 GLN A O 1
ATOM 769 N N . TYR A 1 97 ? -5.408 2.327 -12.369 1.00 97.06 97 TYR A N 1
ATOM 770 C CA . TYR A 1 97 ? -5.656 1.590 -13.604 1.00 97.06 97 TYR A CA 1
ATOM 771 C C . TYR A 1 97 ? -6.038 2.526 -14.754 1.00 97.06 97 TYR A C 1
ATOM 773 O O . TYR A 1 97 ? -5.432 2.466 -15.822 1.00 97.06 97 TYR A O 1
ATOM 781 N N . GLU A 1 98 ? -6.992 3.435 -14.537 1.00 96.31 98 GLU A N 1
ATOM 782 C CA . GLU A 1 98 ? -7.381 4.402 -15.569 1.00 96.31 98 GLU A CA 1
ATOM 783 C C . GLU A 1 98 ? -6.234 5.367 -15.898 1.00 96.31 98 GLU A C 1
ATOM 785 O O . GLU A 1 98 ? -6.001 5.674 -17.065 1.00 96.31 98 GLU A O 1
ATOM 790 N N . GLN A 1 99 ? -5.456 5.801 -14.900 1.00 95.69 99 GLN A N 1
ATOM 791 C CA . GLN A 1 99 ? -4.245 6.593 -15.136 1.00 95.69 99 GLN A CA 1
ATOM 792 C C . GLN A 1 99 ? -3.222 5.829 -15.979 1.00 95.69 99 GLN A C 1
ATOM 794 O O . GLN A 1 99 ? -2.717 6.383 -16.950 1.00 95.69 99 GLN A O 1
ATOM 799 N N . ALA A 1 100 ? -2.938 4.567 -15.650 1.00 93.44 100 ALA A N 1
ATOM 800 C CA . ALA A 1 100 ? -2.003 3.732 -16.397 1.00 93.44 100 ALA A CA 1
ATOM 801 C C . ALA A 1 100 ? -2.474 3.512 -17.839 1.00 93.44 100 ALA A C 1
ATOM 803 O O . ALA A 1 100 ? -1.678 3.656 -18.758 1.00 93.44 100 ALA A O 1
ATOM 804 N N . LYS A 1 101 ? -3.770 3.266 -18.054 1.00 92.12 101 LYS A N 1
ATOM 805 C CA . LYS A 1 101 ? -4.380 3.145 -19.385 1.00 92.12 101 LYS A CA 1
ATOM 806 C C . LYS A 1 101 ? -4.263 4.434 -20.203 1.00 92.12 101 LYS A C 1
ATOM 808 O O . LYS A 1 101 ? -3.993 4.389 -21.400 1.00 92.12 101 LYS A O 1
ATOM 813 N N . LEU A 1 102 ? -4.455 5.595 -19.570 1.00 90.69 102 LEU A N 1
ATOM 814 C CA . LEU A 1 102 ? -4.233 6.891 -20.216 1.00 90.69 102 LEU A CA 1
ATOM 815 C C . LEU A 1 102 ? -2.757 7.110 -20.550 1.00 90.69 102 LEU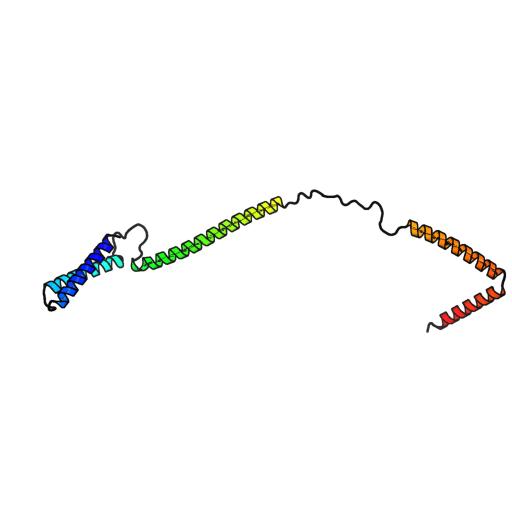 A C 1
ATOM 817 O O . LEU A 1 102 ? -2.456 7.647 -21.613 1.00 90.69 102 LEU A O 1
ATOM 821 N N . THR A 1 103 ? -1.850 6.718 -19.656 1.00 86.25 103 THR A N 1
ATOM 822 C CA . THR A 1 103 ? -0.407 6.801 -19.887 1.00 86.25 103 THR A CA 1
ATOM 823 C C . THR A 1 103 ? 0.012 5.869 -21.011 1.00 86.25 103 THR A C 1
ATOM 825 O O . THR A 1 103 ? 0.683 6.340 -21.904 1.00 86.25 103 THR A O 1
ATOM 828 N N . GLU A 1 104 ? -0.459 4.624 -21.067 1.00 82.94 104 GLU A N 1
ATOM 829 C CA . GLU A 1 104 ? -0.198 3.693 -22.175 1.00 82.94 104 GLU A CA 1
ATOM 830 C C . GLU A 1 104 ? -0.702 4.246 -23.517 1.00 82.94 104 GLU A C 1
ATOM 832 O O . GLU A 1 104 ? 0.020 4.234 -24.512 1.00 82.94 104 GLU A O 1
ATOM 837 N N . ALA A 1 105 ? -1.912 4.817 -23.546 1.00 77.69 105 ALA A N 1
ATOM 838 C CA . ALA A 1 105 ? -2.435 5.467 -24.746 1.00 77.69 105 ALA A CA 1
ATOM 839 C C . ALA A 1 105 ? -1.585 6.684 -25.177 1.00 77.69 105 ALA A C 1
ATOM 841 O O . ALA A 1 105 ? -1.424 6.923 -26.375 1.00 77.69 105 ALA A O 1
ATOM 842 N N . LYS A 1 106 ? -1.028 7.443 -24.221 1.00 73.38 106 LYS A N 1
ATOM 843 C CA . LYS A 1 106 ? -0.146 8.603 -24.466 1.00 73.38 106 LYS A CA 1
ATOM 844 C C . LYS A 1 106 ? 1.299 8.224 -24.794 1.00 73.38 106 LYS A C 1
ATOM 846 O O . LYS A 1 106 ? 1.924 8.914 -25.590 1.00 73.38 106 LYS A O 1
ATOM 851 N N . ASP A 1 107 ? 1.800 7.145 -24.205 1.00 62.56 107 ASP A N 1
ATOM 852 C CA . ASP A 1 107 ? 3.134 6.574 -24.398 1.00 62.56 107 ASP A CA 1
ATOM 853 C C . ASP A 1 107 ? 3.233 5.803 -25.711 1.00 62.56 107 ASP A C 1
ATOM 855 O O . ASP A 1 107 ? 4.267 5.196 -25.971 1.00 62.56 107 ASP A O 1
ATOM 859 N N . THR A 1 108 ? 2.220 5.868 -26.588 1.00 60.91 108 THR A N 1
ATOM 860 C CA . THR A 1 108 ? 2.467 5.650 -28.013 1.00 60.91 108 THR A CA 1
ATOM 861 C C . THR A 1 108 ? 3.494 6.701 -28.417 1.00 60.91 108 THR A C 1
ATOM 863 O O . THR A 1 108 ? 3.133 7.879 -28.531 1.00 60.91 108 THR A O 1
ATOM 866 N N . PRO A 1 109 ? 4.777 6.341 -28.612 1.00 59.16 109 PRO A N 1
ATOM 867 C CA . PRO A 1 109 ? 5.728 7.336 -29.029 1.00 59.16 109 PRO A CA 1
ATOM 868 C C . PRO A 1 109 ? 5.222 7.783 -30.394 1.00 59.16 109 PRO A C 1
ATOM 870 O O . PRO A 1 109 ? 5.130 6.990 -31.333 1.00 59.16 109 PRO A O 1
ATOM 873 N N . THR A 1 110 ? 4.884 9.066 -30.525 1.00 55.75 110 THR A N 1
ATOM 874 C CA . THR A 1 110 ? 5.059 9.693 -31.825 1.00 55.75 110 THR A CA 1
ATOM 875 C C . THR A 1 110 ? 6.549 9.547 -32.049 1.00 55.75 110 THR A C 1
ATOM 877 O O . THR A 1 110 ? 7.338 10.285 -31.458 1.00 55.75 110 THR A O 1
ATOM 880 N N . ILE A 1 111 ? 6.938 8.498 -32.780 1.00 56.97 111 ILE A N 1
ATOM 881 C CA . ILE A 1 111 ? 8.290 8.299 -33.276 1.00 56.97 111 ILE A CA 1
ATOM 882 C C . ILE A 1 111 ? 8.495 9.471 -34.229 1.00 56.97 111 ILE A C 1
ATOM 884 O O . ILE A 1 111 ? 8.337 9.375 -35.440 1.00 56.97 111 ILE A O 1
ATOM 888 N N . THR A 1 112 ? 8.740 10.636 -33.650 1.00 60.34 112 THR A N 1
ATOM 889 C CA . THR A 1 112 ? 9.193 11.803 -34.363 1.00 60.34 112 THR A CA 1
ATOM 890 C C . THR A 1 112 ? 10.646 11.465 -34.558 1.00 60.34 112 THR A C 1
ATOM 892 O O . THR A 1 112 ? 11.427 11.465 -33.609 1.00 60.34 112 THR A O 1
ATOM 895 N N . ILE A 1 113 ? 10.945 10.982 -35.756 1.00 60.38 113 ILE A N 1
ATOM 896 C CA . ILE A 1 113 ? 12.268 10.552 -36.177 1.00 60.38 113 ILE A CA 1
ATOM 897 C C . ILE A 1 113 ? 13.197 11.746 -35.916 1.00 60.38 113 ILE A C 1
ATOM 899 O O . ILE A 1 113 ? 13.165 12.717 -36.665 1.00 60.38 113 ILE A O 1
ATOM 903 N N . LEU A 1 114 ? 13.926 11.730 -34.794 1.00 64.19 114 LEU A N 1
ATOM 904 C CA . LEU A 1 114 ? 14.718 12.884 -34.352 1.00 64.19 114 LEU A CA 1
ATOM 905 C C . LEU A 1 114 ? 15.986 13.047 -35.196 1.00 64.19 114 LEU A C 1
ATOM 907 O O . LEU A 1 114 ? 16.517 14.146 -35.290 1.00 64.19 114 LEU A O 1
ATOM 911 N N . ASP A 1 115 ? 16.429 11.988 -35.867 1.00 62.94 115 ASP A N 1
ATOM 912 C CA . ASP A 1 115 ? 17.348 12.089 -36.991 1.00 62.94 115 ASP A CA 1
ATOM 913 C C . ASP A 1 115 ? 17.238 10.814 -37.831 1.00 62.94 115 ASP A C 1
ATOM 915 O O . ASP A 1 115 ? 17.207 9.700 -37.296 1.00 62.94 115 ASP A O 1
ATOM 919 N N . TYR A 1 116 ? 17.143 10.957 -39.148 1.00 65.50 116 TYR A N 1
ATOM 920 C CA . TYR A 1 116 ? 17.220 9.796 -40.026 1.00 65.50 116 TYR A CA 1
ATOM 921 C C . TYR A 1 116 ? 18.663 9.294 -40.002 1.00 65.50 116 TYR A C 1
ATOM 923 O O . TYR A 1 116 ? 19.600 10.075 -40.147 1.00 65.50 116 TYR A O 1
ATOM 931 N N . ALA A 1 117 ? 18.865 7.983 -39.859 1.00 63.84 117 ALA A N 1
ATOM 932 C CA . ALA A 1 117 ? 20.198 7.399 -39.946 1.00 63.84 117 ALA A CA 1
ATOM 933 C C . ALA A 1 117 ? 20.829 7.751 -41.305 1.00 63.84 117 ALA A C 1
ATOM 935 O O . ALA A 1 117 ? 20.450 7.204 -42.344 1.00 63.84 117 ALA A O 1
ATOM 936 N N . LYS A 1 118 ? 21.788 8.687 -41.313 1.00 70.06 118 LYS A N 1
ATOM 937 C CA . LYS A 1 118 ? 22.502 9.064 -42.531 1.00 70.06 118 LYS A CA 1
ATOM 938 C C . LYS A 1 118 ? 23.360 7.880 -42.967 1.00 70.06 118 LYS A C 1
ATOM 940 O O . LYS A 1 118 ? 24.328 7.516 -42.301 1.00 70.06 118 LYS A O 1
ATOM 945 N N . ILE A 1 119 ? 22.993 7.275 -44.094 1.00 67.69 119 ILE A N 1
ATOM 946 C CA . ILE A 1 119 ? 23.770 6.202 -44.715 1.00 67.69 119 ILE A CA 1
ATOM 947 C C . ILE A 1 119 ? 25.181 6.753 -44.980 1.00 67.69 119 ILE A C 1
ATOM 949 O O . ILE A 1 119 ? 25.310 7.835 -45.563 1.00 67.69 119 ILE A O 1
ATOM 953 N N . PRO A 1 120 ? 26.249 6.062 -44.546 1.00 71.31 120 PRO A N 1
ATOM 954 C CA . PRO A 1 120 ? 27.603 6.541 -44.765 1.00 71.31 120 PRO A CA 1
ATOM 955 C C . PRO A 1 120 ? 27.890 6.598 -46.269 1.00 71.31 120 PRO A C 1
ATOM 957 O O . PRO A 1 120 ? 27.946 5.574 -46.944 1.00 71.31 120 PRO A O 1
ATOM 960 N N . GLU A 1 121 ? 28.116 7.805 -46.794 1.00 72.12 121 GLU A N 1
ATOM 961 C CA . GLU A 1 121 ? 28.423 8.046 -48.215 1.00 72.12 121 GLU A CA 1
ATOM 962 C C . GLU A 1 121 ? 29.714 7.342 -48.671 1.00 72.12 121 GLU A C 1
ATOM 964 O O . GLU A 1 121 ? 29.960 7.174 -49.867 1.00 72.12 121 GLU A O 1
ATOM 969 N N . ARG A 1 122 ? 30.582 6.951 -47.726 1.00 70.31 122 ARG A N 1
ATOM 970 C CA . ARG A 1 122 ? 31.850 6.277 -48.007 1.00 70.31 122 ARG A CA 1
ATOM 971 C C . ARG A 1 122 ? 32.111 5.159 -46.997 1.00 70.31 122 ARG A C 1
ATOM 973 O O . ARG A 1 122 ? 31.944 5.382 -45.798 1.00 70.31 122 ARG A O 1
ATOM 980 N N . PRO A 1 123 ? 32.583 3.985 -47.454 1.00 67.75 123 PRO A N 1
ATOM 981 C CA . PRO A 1 123 ? 32.968 2.902 -46.558 1.00 67.75 123 PRO A CA 1
ATOM 982 C C . PRO A 1 123 ? 34.143 3.347 -45.677 1.00 67.75 123 PRO A C 1
ATOM 984 O O . PRO A 1 123 ? 35.142 3.864 -46.185 1.00 67.75 123 PRO A O 1
ATOM 987 N N . SER A 1 124 ? 34.034 3.145 -44.360 1.00 72.31 124 SER A N 1
ATOM 988 C CA . SER A 1 124 ? 35.078 3.536 -43.398 1.00 72.31 124 SER A CA 1
ATOM 989 C C . SER A 1 124 ? 36.356 2.701 -43.553 1.00 72.31 124 SER A C 1
ATOM 991 O O . SER A 1 124 ? 37.459 3.185 -43.292 1.00 72.31 124 SER A O 1
ATOM 993 N N . PHE A 1 125 ? 36.224 1.469 -44.052 1.00 71.25 125 PHE A N 1
ATOM 994 C CA . PHE A 1 125 ? 37.318 0.535 -44.286 1.00 71.25 125 PHE A CA 1
ATOM 995 C C . PHE A 1 125 ? 36.945 -0.481 -45.387 1.00 71.25 125 PHE A C 1
ATOM 997 O O . PHE A 1 125 ? 35.772 -0.838 -45.495 1.00 71.25 125 PHE A O 1
ATOM 1004 N N . PRO A 1 126 ? 37.899 -0.989 -46.194 1.00 71.62 126 PRO A N 1
ATOM 1005 C CA . PRO A 1 126 ? 39.288 -0.552 -46.344 1.00 71.62 126 PRO A CA 1
ATOM 1006 C C . PRO A 1 126 ? 39.429 0.612 -47.339 1.00 71.62 126 PRO A C 1
ATOM 1008 O O . PRO A 1 126 ? 38.733 0.689 -48.355 1.00 71.62 126 PRO A O 1
ATOM 1011 N N . LYS A 1 127 ? 40.394 1.508 -47.092 1.00 78.75 127 LYS A N 1
ATOM 1012 C CA . LYS A 1 127 ? 40.740 2.615 -48.002 1.00 78.75 127 LYS A CA 1
ATOM 1013 C C . LYS A 1 127 ? 41.448 2.072 -49.252 1.00 78.75 127 LYS A C 1
ATOM 1015 O O . LYS A 1 127 ? 42.670 2.140 -49.357 1.00 78.75 127 LYS A O 1
ATOM 1020 N N . LYS A 1 128 ? 40.674 1.551 -50.213 1.00 82.25 128 LYS A N 1
ATOM 1021 C CA . LYS A 1 128 ? 41.161 0.877 -51.439 1.00 82.25 128 LYS A CA 1
ATOM 1022 C C . LYS A 1 128 ? 42.261 1.659 -52.174 1.00 82.25 128 LYS A C 1
ATOM 1024 O O . LYS A 1 128 ? 43.222 1.066 -52.643 1.00 82.25 128 LYS A O 1
ATOM 1029 N N . LYS A 1 129 ? 42.171 2.995 -52.204 1.00 86.19 129 LYS A N 1
ATOM 1030 C CA . LYS A 1 129 ? 43.164 3.875 -52.848 1.00 86.19 129 LYS A CA 1
ATOM 1031 C C . LYS A 1 129 ? 44.577 3.727 -52.270 1.00 86.19 129 LYS A C 1
ATOM 1033 O O . LYS A 1 129 ? 45.533 3.725 -53.030 1.00 86.19 129 LYS A O 1
ATOM 1038 N N . ILE A 1 130 ? 44.707 3.573 -50.950 1.00 86.94 130 ILE A N 1
ATOM 1039 C CA . ILE A 1 130 ? 46.017 3.477 -50.287 1.00 86.94 130 ILE A CA 1
ATOM 1040 C C . ILE A 1 130 ? 46.718 2.176 -50.687 1.00 86.94 130 ILE A C 1
ATOM 1042 O O . ILE A 1 130 ? 47.896 2.205 -51.023 1.00 86.94 130 ILE A O 1
ATOM 1046 N N . PHE A 1 131 ? 45.981 1.063 -50.723 1.00 89.00 131 PHE A N 1
ATOM 1047 C CA . PHE A 1 131 ? 46.517 -0.243 -51.118 1.00 89.00 131 PHE A CA 1
ATOM 1048 C C . PHE A 1 131 ? 46.922 -0.306 -52.594 1.00 89.00 131 PHE A C 1
ATOM 1050 O O . PHE A 1 131 ? 47.932 -0.918 -52.926 1.00 89.00 131 PHE A O 1
ATOM 1057 N N . VAL A 1 132 ? 46.159 0.335 -53.484 1.00 91.38 132 VAL A N 1
ATOM 1058 C CA . VAL A 1 132 ? 46.504 0.383 -54.915 1.00 91.38 132 VAL A CA 1
ATOM 1059 C C . VAL A 1 132 ? 47.769 1.213 -55.135 1.00 91.38 132 VAL A C 1
ATOM 1061 O O . VAL A 1 132 ? 48.666 0.783 -55.856 1.00 91.38 132 VAL A O 1
ATOM 1064 N N . ILE A 1 133 ? 47.870 2.375 -54.481 1.00 93.56 133 ILE A N 1
ATOM 1065 C CA . ILE A 1 133 ? 49.046 3.246 -54.591 1.00 93.56 133 ILE A CA 1
ATOM 1066 C C . ILE A 1 133 ? 50.282 2.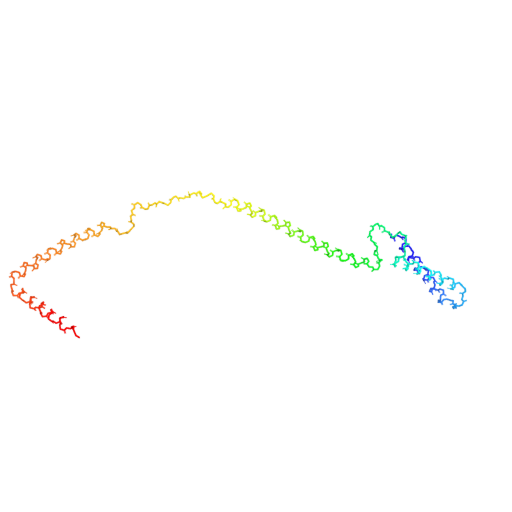544 -54.023 1.00 93.56 133 ILE A C 1
ATOM 1068 O O . ILE A 1 133 ? 51.314 2.508 -54.689 1.00 93.56 133 ILE A O 1
ATOM 1072 N N . SER A 1 134 ? 50.190 1.940 -52.834 1.00 92.88 134 SER A N 1
ATOM 1073 C CA . SER A 1 134 ? 51.328 1.225 -52.252 1.00 92.88 134 SER A CA 1
ATOM 1074 C C . SER A 1 134 ? 51.753 0.039 -53.118 1.00 92.88 134 SER A C 1
ATOM 1076 O O . SER A 1 134 ? 52.940 -0.099 -53.401 1.00 92.88 134 SER A O 1
ATOM 1078 N N . GLY A 1 135 ? 50.806 -0.765 -53.613 1.00 94.19 135 GLY A N 1
ATOM 1079 C CA . GLY A 1 135 ? 51.089 -1.888 -54.508 1.00 94.19 135 GLY A CA 1
ATOM 1080 C C . GLY A 1 135 ? 51.810 -1.467 -55.792 1.00 94.19 135 GLY A C 1
ATOM 1081 O O . GLY A 1 135 ? 52.758 -2.134 -56.203 1.00 94.19 135 GLY A O 1
ATOM 1082 N N . PHE A 1 136 ? 51.423 -0.333 -56.385 1.00 94.69 136 PHE A N 1
ATOM 1083 C CA . PHE A 1 136 ? 52.095 0.220 -57.563 1.00 94.69 136 PHE A CA 1
ATOM 1084 C C . PHE A 1 136 ? 53.563 0.575 -57.278 1.00 94.69 136 PHE A C 1
ATOM 1086 O O . PHE A 1 136 ? 54.454 0.142 -58.009 1.00 94.69 136 PHE A O 1
ATOM 1093 N N . PHE A 1 137 ? 53.834 1.296 -56.184 1.00 95.75 137 PHE A N 1
ATOM 1094 C CA . PHE A 1 137 ? 55.207 1.643 -55.798 1.00 95.75 137 PHE A CA 1
ATOM 1095 C C . PHE A 1 137 ? 56.047 0.408 -55.452 1.00 95.75 137 PHE A C 1
ATOM 1097 O O . PHE A 1 137 ? 57.187 0.300 -55.904 1.00 95.75 137 PHE A O 1
ATOM 1104 N N . PHE A 1 138 ? 55.484 -0.550 -54.709 1.00 95.94 138 PHE A N 1
ATOM 1105 C CA . PHE A 1 138 ? 56.168 -1.806 -54.399 1.00 95.94 138 PHE A CA 1
ATOM 1106 C C . PHE A 1 138 ? 56.512 -2.593 -55.664 1.00 95.94 138 PHE A C 1
ATOM 1108 O O . PHE A 1 138 ? 57.641 -3.058 -55.791 1.00 95.94 138 PHE A O 1
ATOM 1115 N N . SER A 1 139 ? 55.582 -2.705 -56.617 1.00 95.00 139 SER A N 1
ATOM 1116 C CA . SER A 1 139 ? 55.810 -3.409 -57.884 1.00 95.00 139 SER A CA 1
ATOM 1117 C C . SER A 1 139 ? 56.934 -2.776 -58.706 1.00 95.00 139 SER A C 1
ATOM 1119 O O . SER A 1 139 ? 57.771 -3.499 -59.245 1.00 95.00 139 SER A O 1
ATOM 1121 N N . LEU A 1 140 ? 56.996 -1.443 -58.756 1.00 94.75 140 LEU A N 1
ATOM 1122 C CA . LEU A 1 140 ? 58.026 -0.714 -59.494 1.00 94.75 140 LEU A CA 1
ATOM 1123 C C . LEU A 1 140 ? 59.418 -0.976 -58.896 1.00 94.75 140 LEU A C 1
ATOM 1125 O O . LEU A 1 140 ? 60.340 -1.362 -59.616 1.00 94.75 140 LEU A O 1
ATOM 1129 N N . ILE A 1 141 ? 59.548 -0.867 -57.569 1.00 95.31 141 ILE A N 1
ATOM 1130 C CA . ILE A 1 141 ? 60.799 -1.159 -56.850 1.00 95.31 141 ILE A CA 1
ATOM 1131 C C . ILE A 1 141 ? 61.224 -2.616 -57.073 1.00 95.31 141 ILE A C 1
ATOM 1133 O O . ILE A 1 141 ? 62.383 -2.884 -57.392 1.00 95.31 141 ILE A O 1
ATOM 1137 N N . PHE A 1 142 ? 60.287 -3.560 -56.957 1.00 95.25 142 PHE A N 1
ATOM 1138 C CA . PHE A 1 142 ? 60.572 -4.981 -57.154 1.00 95.25 142 PHE A CA 1
ATOM 1139 C C . PHE A 1 142 ? 60.999 -5.295 -58.590 1.00 95.25 142 PHE A C 1
ATOM 1141 O O . PHE A 1 142 ? 61.918 -6.081 -58.800 1.00 95.25 142 PHE A O 1
ATOM 1148 N N . SER A 1 143 ? 60.374 -4.662 -59.585 1.00 93.81 143 SER A N 1
ATOM 1149 C CA . SER A 1 143 ? 60.734 -4.840 -60.993 1.00 93.81 143 SER A CA 1
ATOM 1150 C C . SER A 1 143 ? 62.161 -4.372 -61.273 1.00 93.81 143 SER A C 1
ATOM 1152 O O . SER A 1 143 ? 62.911 -5.070 -61.955 1.00 93.81 143 SER A O 1
ATOM 1154 N N . ILE A 1 144 ? 62.557 -3.220 -60.722 1.00 94.00 144 ILE A N 1
ATOM 1155 C CA . ILE A 1 144 ? 63.930 -2.713 -60.835 1.00 94.00 144 ILE A CA 1
ATOM 1156 C C . ILE A 1 144 ? 64.902 -3.703 -60.186 1.00 94.00 144 ILE A C 1
ATOM 1158 O O . ILE A 1 144 ? 65.878 -4.105 -60.814 1.00 94.00 144 ILE A O 1
ATOM 1162 N N . LEU A 1 145 ? 64.606 -4.162 -58.967 1.00 93.75 145 LEU A N 1
ATOM 1163 C CA . LEU A 1 145 ? 65.448 -5.122 -58.255 1.00 93.75 145 LEU A CA 1
ATOM 1164 C C . LEU A 1 145 ? 65.614 -6.441 -59.035 1.00 93.75 145 LEU A C 1
ATOM 1166 O O . LEU A 1 145 ? 66.717 -6.981 -59.119 1.00 93.75 145 LEU A O 1
ATOM 1170 N N . ILE A 1 146 ? 64.545 -6.944 -59.660 1.00 92.69 146 ILE A N 1
ATOM 1171 C CA . ILE A 1 146 ? 64.592 -8.149 -60.502 1.00 92.69 146 ILE A CA 1
ATOM 1172 C C . ILE A 1 146 ? 65.449 -7.925 -61.752 1.00 92.69 146 ILE A C 1
ATOM 1174 O O . ILE A 1 146 ? 66.214 -8.808 -62.132 1.00 92.69 146 ILE A O 1
ATOM 1178 N N . LEU A 1 147 ? 65.345 -6.767 -62.402 1.00 93.19 147 LEU A N 1
ATOM 1179 C CA . LEU A 1 147 ? 66.167 -6.458 -63.575 1.00 93.19 147 LEU A CA 1
ATOM 1180 C C . LEU A 1 147 ? 67.651 -6.380 -63.209 1.00 93.19 147 LEU A C 1
ATOM 1182 O O . LEU A 1 147 ? 68.465 -7.025 -63.862 1.00 93.19 147 LEU A O 1
ATOM 1186 N N . PHE A 1 148 ? 67.993 -5.684 -62.123 1.00 90.88 148 PHE A N 1
ATOM 1187 C CA . PHE A 1 148 ? 69.373 -5.605 -61.641 1.00 90.88 148 PHE A CA 1
ATOM 1188 C C . PHE A 1 148 ? 69.928 -6.970 -61.238 1.00 90.88 148 PHE A C 1
ATOM 1190 O O . PHE A 1 148 ? 71.059 -7.293 -61.584 1.00 90.88 148 PHE A O 1
ATOM 1197 N N . THR A 1 149 ? 69.147 -7.792 -60.534 1.00 87.06 149 THR A N 1
ATOM 1198 C CA . THR A 1 149 ? 69.589 -9.143 -60.156 1.00 87.06 149 THR A CA 1
ATOM 1199 C C . THR A 1 149 ? 69.768 -10.040 -61.376 1.00 87.06 149 THR A C 1
ATOM 1201 O O . THR A 1 149 ? 70.767 -10.749 -61.443 1.00 87.06 149 THR A O 1
ATOM 1204 N N . LYS A 1 150 ? 68.870 -9.981 -62.370 1.00 87.38 150 LYS A N 1
ATOM 1205 C CA . LYS A 1 150 ? 69.033 -10.707 -63.640 1.00 87.38 150 LYS A CA 1
ATOM 1206 C C . LYS A 1 150 ? 70.284 -10.267 -64.395 1.00 87.38 150 LYS A C 1
ATOM 1208 O O . LYS A 1 150 ? 71.043 -11.127 -64.829 1.00 87.38 150 LYS A O 1
ATOM 1213 N N . GLU A 1 151 ? 70.515 -8.963 -64.514 1.00 87.25 151 GLU A N 1
ATOM 1214 C CA . GLU A 1 151 ? 71.684 -8.417 -65.210 1.00 87.25 151 GLU A CA 1
ATOM 1215 C C . GLU A 1 151 ? 72.990 -8.779 -64.490 1.00 87.25 151 GLU A C 1
ATOM 1217 O O . GLU A 1 151 ? 73.951 -9.235 -65.109 1.00 87.25 151 GLU A O 1
ATOM 1222 N N . TYR A 1 152 ? 73.003 -8.669 -63.158 1.00 85.06 152 TYR A N 1
ATOM 1223 C CA . TYR A 1 152 ? 74.140 -9.056 -62.325 1.00 85.06 152 TYR A CA 1
ATOM 1224 C C . TYR A 1 152 ? 74.465 -10.549 -62.455 1.00 85.06 152 TYR A C 1
ATOM 1226 O O . TYR A 1 152 ? 75.633 -10.928 -62.542 1.00 85.06 152 TYR A O 1
ATOM 1234 N N . LEU A 1 153 ? 73.437 -11.401 -62.510 1.00 84.00 153 LEU A N 1
ATOM 1235 C CA . LEU A 1 153 ? 73.600 -12.844 -62.651 1.00 84.00 153 LEU A CA 1
ATOM 1236 C C . LEU A 1 153 ? 74.042 -13.251 -64.063 1.00 84.00 153 LEU A C 1
ATOM 1238 O O . LEU A 1 153 ? 74.814 -14.194 -64.212 1.00 84.00 153 LEU A O 1
ATOM 1242 N N . ASN A 1 154 ? 73.595 -12.524 -65.090 1.00 82.50 154 ASN A N 1
ATOM 1243 C CA . ASN A 1 154 ? 74.024 -12.733 -66.472 1.00 82.50 154 ASN A CA 1
ATOM 1244 C C . ASN A 1 154 ? 75.479 -12.283 -66.692 1.00 82.50 154 ASN A C 1
ATOM 1246 O O . ASN A 1 154 ? 76.251 -12.970 -67.353 1.00 82.50 154 ASN A O 1
ATOM 1250 N N . SER A 1 155 ? 75.876 -11.169 -66.069 1.00 81.06 155 SER A N 1
ATOM 1251 C CA . SER A 1 155 ? 77.250 -10.651 -66.114 1.00 81.06 155 SER A CA 1
ATOM 1252 C C . SER A 1 155 ? 78.254 -11.506 -65.326 1.00 81.06 155 SER A C 1
ATOM 1254 O O . SER A 1 155 ? 79.457 -11.419 -65.566 1.00 81.06 155 SER A O 1
ATOM 1256 N N . ARG A 1 156 ? 77.790 -12.326 -64.370 1.00 80.62 156 ARG A N 1
ATOM 1257 C CA . ARG A 1 156 ? 78.629 -13.213 -63.546 1.00 80.62 156 ARG A CA 1
ATOM 1258 C C . ARG A 1 156 ? 78.083 -14.649 -63.537 1.00 80.62 156 ARG A C 1
ATOM 1260 O O . ARG A 1 156 ? 77.427 -15.048 -62.569 1.00 80.62 156 ARG A O 1
ATOM 1267 N N . PRO A 1 157 ? 78.395 -15.461 -64.565 1.00 74.19 157 PRO A N 1
ATOM 1268 C CA . PRO A 1 157 ? 77.877 -16.827 -64.686 1.00 74.19 157 PRO A CA 1
ATOM 1269 C C . PRO A 1 157 ? 78.318 -17.757 -63.541 1.00 74.19 157 PRO A C 1
ATOM 1271 O O . PRO A 1 157 ? 77.611 -18.711 -63.226 1.00 74.19 157 PRO A O 1
ATOM 1274 N N . GLU A 1 158 ? 79.430 -17.458 -62.859 1.00 76.81 158 GLU A N 1
ATOM 1275 C CA . GLU A 1 158 ? 79.871 -18.178 -61.652 1.00 76.81 158 GLU A CA 1
ATOM 1276 C C . GLU A 1 158 ? 78.842 -18.087 -60.513 1.00 76.81 158 GLU A C 1
ATOM 1278 O O . GLU A 1 158 ? 78.504 -19.091 -59.886 1.00 76.81 158 GLU A O 1
ATOM 1283 N N . ILE A 1 159 ? 78.269 -16.898 -60.294 1.00 76.75 159 ILE A N 1
ATOM 1284 C CA . ILE A 1 159 ? 77.254 -16.662 -59.257 1.00 76.75 159 ILE A CA 1
ATOM 1285 C C . ILE A 1 159 ? 75.931 -17.320 -59.664 1.00 76.75 159 ILE A C 1
ATOM 1287 O O . ILE A 1 159 ? 75.232 -17.883 -58.824 1.00 76.75 159 ILE A O 1
ATOM 1291 N N . ALA A 1 160 ? 75.600 -17.311 -60.959 1.00 77.25 160 ALA A N 1
ATOM 1292 C CA . ALA A 1 160 ? 74.431 -18.008 -61.495 1.00 77.25 160 ALA A CA 1
ATOM 1293 C C . ALA A 1 160 ? 74.469 -19.513 -61.198 1.00 77.25 160 ALA A C 1
ATOM 1295 O O . ALA A 1 160 ? 73.462 -20.092 -60.784 1.00 77.25 160 ALA A O 1
ATOM 1296 N N . ASN A 1 161 ? 75.632 -20.134 -61.398 1.00 77.69 161 ASN A N 1
ATOM 1297 C CA . ASN A 1 161 ? 75.836 -21.556 -61.149 1.00 77.69 161 ASN A CA 1
ATOM 1298 C C . ASN A 1 161 ? 75.837 -21.864 -59.646 1.00 77.69 161 ASN A C 1
ATOM 1300 O O . ASN A 1 161 ? 75.123 -22.773 -59.230 1.00 77.69 161 ASN A O 1
ATOM 1304 N N . PHE A 1 162 ? 76.498 -21.041 -58.824 1.00 79.75 162 PHE A N 1
ATOM 1305 C CA . PHE A 1 162 ? 76.459 -21.167 -57.363 1.00 79.75 162 PHE A CA 1
ATOM 1306 C C . PHE A 1 162 ? 75.033 -21.058 -56.796 1.00 79.75 162 PHE A C 1
ATOM 1308 O O . PHE A 1 162 ? 74.639 -21.865 -55.959 1.00 79.75 162 PHE A O 1
ATOM 1315 N N . LEU A 1 163 ? 74.212 -20.112 -57.275 1.00 80.12 163 LEU A N 1
ATOM 1316 C CA . LEU A 1 163 ? 72.813 -19.997 -56.840 1.00 80.12 163 LEU A CA 1
ATOM 1317 C C . LEU A 1 163 ? 71.967 -21.196 -57.283 1.00 80.12 163 LEU A C 1
ATOM 1319 O O . LEU A 1 163 ? 71.131 -21.662 -56.512 1.00 80.12 163 LEU A O 1
ATOM 1323 N N . LYS A 1 164 ? 72.171 -21.718 -58.499 1.00 80.75 164 LYS A N 1
ATOM 1324 C CA . LYS A 1 164 ? 71.484 -22.936 -58.963 1.00 80.75 164 LYS A CA 1
ATOM 1325 C C . LYS A 1 164 ? 71.848 -24.144 -58.104 1.00 80.75 164 LYS A C 1
ATOM 1327 O O . LYS A 1 164 ? 70.955 -24.907 -57.743 1.00 80.75 164 LYS A O 1
ATOM 1332 N N . GLU A 1 165 ? 73.122 -24.292 -57.752 1.00 79.31 165 GLU A N 1
ATOM 1333 C CA . GLU A 1 165 ? 73.594 -25.351 -56.861 1.00 79.31 165 GLU A CA 1
ATOM 1334 C C . GLU A 1 165 ? 73.048 -25.181 -55.442 1.00 79.31 165 GLU A C 1
ATOM 1336 O O . GLU A 1 165 ? 72.490 -26.131 -54.905 1.00 79.31 165 GLU A O 1
ATOM 1341 N N . ALA A 1 166 ? 73.095 -23.975 -54.869 1.00 80.44 166 ALA A N 1
ATOM 1342 C CA . ALA A 1 166 ? 72.544 -23.679 -53.546 1.00 80.44 166 ALA A CA 1
ATOM 1343 C C . ALA A 1 166 ? 71.022 -23.910 -53.474 1.00 80.44 166 ALA A C 1
ATOM 1345 O O . ALA A 1 166 ? 70.509 -24.444 -52.494 1.00 80.44 166 ALA A O 1
ATOM 1346 N N . ILE A 1 167 ? 70.275 -23.552 -54.524 1.00 81.00 167 ILE A N 1
ATOM 1347 C CA . ILE A 1 167 ? 68.837 -23.846 -54.617 1.00 81.00 167 ILE A CA 1
ATOM 1348 C C . ILE A 1 167 ? 68.606 -25.356 -54.761 1.00 81.00 167 ILE A C 1
ATOM 1350 O O . ILE A 1 167 ? 67.662 -25.888 -54.175 1.00 81.00 167 ILE A O 1
ATOM 1354 N N . ALA A 1 168 ? 69.447 -26.067 -55.517 1.00 83.00 168 ALA A N 1
ATOM 1355 C CA . ALA A 1 168 ? 69.343 -27.514 -55.680 1.00 83.00 168 ALA A CA 1
ATOM 1356 C C . ALA A 1 168 ? 69.665 -28.270 -54.382 1.00 83.00 168 ALA A C 1
ATOM 1358 O O . ALA A 1 168 ? 68.949 -29.214 -54.044 1.00 83.00 168 ALA A O 1
ATOM 1359 N N . THR A 1 169 ? 70.681 -27.840 -53.627 1.00 79.81 169 THR A N 1
ATOM 1360 C CA . THR A 1 169 ? 71.011 -28.405 -52.314 1.00 79.81 169 THR A CA 1
ATOM 1361 C C . THR A 1 169 ? 69.922 -28.095 -51.298 1.00 79.81 169 THR A C 1
ATOM 1363 O O . THR A 1 169 ? 69.446 -29.023 -50.654 1.00 79.81 169 THR A O 1
ATOM 1366 N N . LEU A 1 170 ? 69.416 -26.858 -51.236 1.00 80.38 170 LEU A N 1
ATOM 1367 C CA . LEU A 1 170 ? 68.278 -26.500 -50.382 1.00 80.38 170 LEU A CA 1
ATOM 1368 C C . LEU A 1 170 ? 67.018 -27.303 -50.722 1.00 80.38 170 LEU A C 1
ATOM 1370 O O . LEU A 1 170 ? 66.346 -27.799 -49.823 1.00 80.38 170 LEU A O 1
ATOM 1374 N N . LYS A 1 171 ? 66.696 -27.483 -52.009 1.00 79.94 171 LYS A N 1
ATOM 1375 C CA . LYS A 1 171 ? 65.550 -28.298 -52.444 1.00 79.94 171 LYS A CA 1
ATOM 1376 C C . LYS A 1 171 ? 65.729 -29.768 -52.065 1.00 79.94 171 LYS A C 1
ATOM 1378 O O . LYS A 1 171 ? 64.758 -30.414 -51.676 1.00 79.94 171 LYS A O 1
ATOM 1383 N N . LYS A 1 172 ? 66.951 -30.294 -52.168 1.00 78.19 172 LYS A N 1
ATOM 1384 C CA . LYS A 1 172 ? 67.290 -31.663 -51.765 1.00 78.19 172 LYS A CA 1
ATOM 1385 C C . LYS A 1 172 ? 67.186 -31.842 -50.246 1.00 78.19 172 LYS A C 1
ATOM 1387 O O . LYS A 1 172 ? 66.591 -32.824 -49.816 1.00 78.19 172 LYS A O 1
ATOM 1392 N N . ASP A 1 173 ? 67.652 -30.876 -49.457 1.00 77.12 173 ASP A N 1
ATOM 1393 C CA . ASP A 1 173 ? 67.557 -30.879 -47.989 1.00 77.12 173 ASP A CA 1
ATOM 1394 C C . ASP A 1 173 ? 66.110 -30.753 -47.494 1.00 77.12 173 ASP A C 1
ATOM 1396 O O . ASP A 1 173 ? 65.676 -31.493 -46.611 1.00 77.12 173 ASP A O 1
ATOM 1400 N N . PHE A 1 174 ? 65.312 -29.874 -48.106 1.00 68.00 174 PHE A N 1
ATOM 1401 C CA . PHE A 1 174 ? 63.891 -29.735 -47.767 1.00 68.00 174 PHE A CA 1
ATOM 1402 C C . PHE A 1 174 ? 63.064 -30.958 -48.197 1.00 68.00 174 PHE A C 1
ATOM 1404 O O . PHE A 1 174 ? 62.060 -31.284 -47.568 1.00 68.00 174 PHE A O 1
ATOM 1411 N N . SER A 1 175 ? 63.499 -31.654 -49.251 1.00 64.06 175 SER A N 1
ATOM 1412 C CA . SER A 1 175 ? 62.936 -32.929 -49.706 1.00 64.06 175 SER A CA 1
ATOM 1413 C C . SER A 1 175 ? 63.291 -34.094 -48.774 1.00 64.06 175 SER A C 1
ATOM 1415 O O . SER A 1 175 ? 62.489 -35.012 -48.635 1.00 64.06 175 SER A O 1
ATOM 1417 N N . PHE A 1 176 ? 64.469 -34.082 -48.141 1.00 58.06 176 PHE A N 1
ATOM 1418 C CA . PHE A 1 176 ? 64.929 -35.166 -47.261 1.00 58.06 176 PHE A CA 1
ATOM 1419 C C . PHE A 1 176 ? 64.335 -35.106 -45.845 1.00 58.06 176 PHE A C 1
ATOM 1421 O O . PHE A 1 176 ? 64.343 -36.106 -45.136 1.00 58.06 176 PHE A O 1
ATOM 1428 N N . LYS A 1 177 ? 63.762 -33.966 -45.437 1.00 54.88 177 LYS A N 1
ATOM 1429 C CA . LYS A 1 177 ? 63.124 -33.778 -44.121 1.00 54.88 177 LYS A CA 1
ATOM 1430 C C . LYS A 1 177 ? 61.612 -34.050 -44.122 1.00 54.88 177 LYS A C 1
ATOM 1432 O O . LYS A 1 177 ? 60.869 -33.480 -43.324 1.00 54.88 177 LYS A O 1
ATOM 1437 N N . LYS A 1 178 ? 61.147 -34.902 -45.040 1.00 56.66 178 LYS A N 1
ATOM 1438 C CA . LYS A 1 178 ? 59.769 -35.406 -45.079 1.00 56.66 178 LYS A CA 1
ATOM 1439 C C . LYS A 1 178 ? 59.749 -36.928 -44.883 1.00 56.66 178 LYS A C 1
ATOM 1441 O O . LYS A 1 178 ? 59.258 -37.648 -45.744 1.00 56.66 178 LYS A O 1
ATOM 1446 N N . HIS A 1 179 ? 60.297 -37.388 -43.759 1.00 49.38 179 HIS A N 1
ATOM 1447 C CA . HIS A 1 179 ? 59.976 -38.662 -43.113 1.00 49.38 179 HIS A CA 1
ATOM 1448 C C . HIS A 1 179 ? 59.990 -38.465 -41.601 1.00 49.38 179 HIS A C 1
ATOM 1450 O O . HIS A 1 179 ? 60.920 -37.780 -41.118 1.00 49.38 179 HIS A O 1
#

Foldseek 3Di:
DVVLVVLVVVLVVLVVVLVVCPVVDDPPPPVNVVSVVVSVVSVVVSVCQQVPPDDCDDDPDDSDRPVCVVVVVVVVVVVVVVVVVVVVVVVVVVVVVVVVVVVVVVPPPPPPVPDDPPDPPDDPDDPVVVVVVVVVVVVVVVVVVVVVVVVVCVVPVVVVVVVVVVVVVVVVVVVVPPD

InterPro domains:
  IPR032807 Tyrosine-protein kinase, G-rich domain [PF13807] (84-151)
  IPR050445 Bacterial polysaccharide biosynthesis and export [PTHR32309] (6-167)

Secondary structure (DSSP, 8-state):
-HHHHHHHHHHHHHHHHHHHHHHHS-TT-HHHHHHHHHHHHHHHHHHHHHHT-SS--SSTT----GGGHHHHHHHHHHHHHHHHHHHHHHHHHHHHHHHHHHHHHH-S-----SS-----SS-SS--HHHHHHHHHHHHHHHHHHHHHHHHHHHH-HHHHHHHHHHHHHHHHHHHHT--

Organism: NCBI:txid2052148

Sequence (179 aa):
MDAYAQLKSQLIVKEAELEMIKDISSPNNPYYQDLLAEVKKFREKLGEIEKGGGLGGFGPGFGTPFKKLPAVASEYIKRYQEWKLKSEILLLLQQQYEQAKLTEAKDTPTITILDYAKIPERPSFPKKKIFVISGFFFSLIFSILILFTKEYLNSRPEIANFLKEAIATLKKDFSFKKH

pLDDT: mean 79.8, std 14.17, range [41.25, 98.38]

Radius of gyration: 60.91 Å; chains: 1; bounding box: 125×52×129 Å